Protein AF-A0A351SNS9-F1 (afdb_monomer)

Radius of gyration: 17.05 Å; Cα contacts (8 Å, |Δi|>4): 112; chains: 1; bounding box: 29×51×35 Å

Foldseek 3Di:
DDDDPVCCVPPVNPPPPPPQDADPVPRHGWDWPDFADDPPDPDGDWDFDDDPPTDTQAGKIWTADPPPRDIDIDHPDCPSVVVVVVD

Structure (mmCIF, N/CA/C/O backbone):
data_AF-A0A351SNS9-F1
#
_entry.id   AF-A0A351SNS9-F1
#
loop_
_atom_site.group_PDB
_atom_site.id
_atom_site.type_symbol
_atom_site.label_atom_id
_atom_site.label_alt_id
_atom_site.label_comp_id
_atom_site.label_asym_id
_atom_site.label_entity_id
_atom_site.label_seq_id
_atom_site.pdbx_PDB_ins_code
_atom_site.Cartn_x
_atom_site.Cartn_y
_atom_site.Cartn_z
_atom_site.occupancy
_atom_site.B_iso_or_equiv
_atom_site.auth_seq_id
_atom_site.auth_comp_id
_atom_site.auth_asym_id
_atom_site.auth_atom_id
_atom_site.pdbx_PDB_model_num
ATOM 1 N N . MET A 1 1 ? 1.564 -33.400 -11.941 1.00 43.38 1 MET A N 1
ATOM 2 C CA . MET A 1 1 ? 1.360 -33.357 -10.477 1.00 43.38 1 MET A CA 1
ATOM 3 C C . MET A 1 1 ? 0.571 -32.103 -10.149 1.00 43.38 1 MET A C 1
ATOM 5 O O . MET A 1 1 ? 1.153 -31.029 -10.099 1.00 43.38 1 MET A O 1
ATOM 9 N N . GLY A 1 2 ? -0.754 -32.217 -10.052 1.00 50.03 2 GLY A N 1
ATOM 10 C CA . GLY A 1 2 ? -1.605 -31.119 -9.595 1.00 50.03 2 GLY A CA 1
ATOM 11 C C . GLY A 1 2 ? -1.757 -31.205 -8.082 1.00 50.03 2 GLY A C 1
ATOM 12 O O . GLY A 1 2 ? -2.014 -32.287 -7.562 1.00 50.03 2 GLY A O 1
ATOM 13 N N . ILE A 1 3 ? -1.561 -30.093 -7.385 1.00 62.12 3 ILE A N 1
ATOM 14 C CA . ILE A 1 3 ? -1.982 -29.959 -5.987 1.00 62.12 3 ILE A CA 1
ATOM 15 C C . ILE A 1 3 ? -3.512 -29.863 -5.949 1.00 62.12 3 ILE A C 1
ATOM 17 O O . ILE A 1 3 ? -4.105 -29.188 -6.792 1.00 62.12 3 ILE A O 1
ATOM 21 N N . SER A 1 4 ? -4.151 -30.584 -5.024 1.00 62.38 4 SER A N 1
ATOM 22 C CA . SER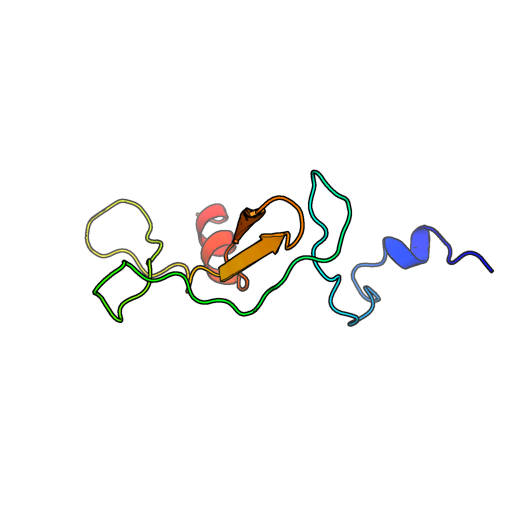 A 1 4 ? -5.612 -30.607 -4.890 1.00 62.38 4 SER A CA 1
ATOM 23 C C . SER A 1 4 ? -6.149 -29.235 -4.472 1.00 62.38 4 SER A C 1
ATOM 25 O O . SER A 1 4 ? -5.490 -28.499 -3.736 1.00 62.38 4 SER A O 1
ATOM 27 N N . ILE A 1 5 ? -7.358 -28.888 -4.932 1.00 63.94 5 ILE A N 1
ATOM 28 C CA . ILE A 1 5 ? -8.002 -27.604 -4.607 1.00 63.94 5 ILE A CA 1
ATOM 29 C C . ILE A 1 5 ? -8.195 -27.450 -3.090 1.00 63.94 5 ILE A C 1
ATOM 31 O O . ILE A 1 5 ? -7.999 -26.368 -2.549 1.00 63.94 5 ILE A O 1
ATOM 35 N N . ASP A 1 6 ? -8.450 -28.559 -2.392 1.00 56.94 6 ASP A N 1
A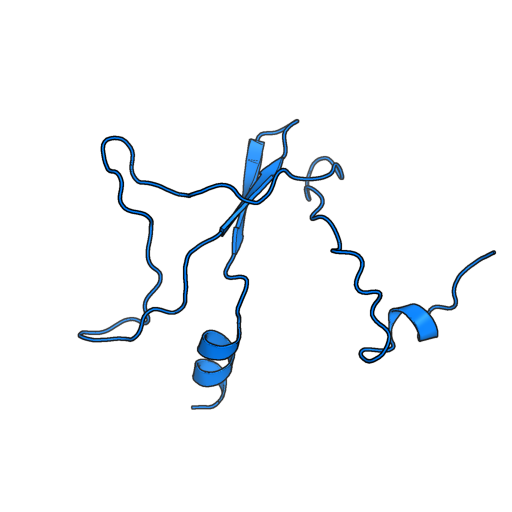TOM 36 C CA . ASP A 1 6 ? -8.597 -28.606 -0.935 1.00 56.94 6 ASP A CA 1
ATOM 37 C C . ASP A 1 6 ? -7.300 -28.212 -0.210 1.00 56.94 6 ASP A C 1
ATOM 39 O O . ASP A 1 6 ? -7.341 -27.645 0.876 1.00 56.94 6 ASP A O 1
ATOM 43 N N . TYR A 1 7 ? -6.138 -28.439 -0.835 1.00 55.88 7 TYR A N 1
ATOM 44 C CA . TYR A 1 7 ? -4.832 -28.022 -0.314 1.00 55.88 7 TYR A CA 1
ATOM 45 C C . TYR A 1 7 ? -4.598 -26.511 -0.451 1.00 55.88 7 TYR A C 1
ATOM 47 O O . TYR A 1 7 ? -3.843 -25.928 0.322 1.00 55.88 7 TYR A O 1
ATOM 55 N N . LEU A 1 8 ? -5.228 -25.871 -1.443 1.00 56.81 8 LEU A N 1
ATOM 56 C CA . LEU A 1 8 ? -5.178 -24.419 -1.648 1.00 56.81 8 LEU A CA 1
ATOM 57 C C . LEU A 1 8 ? -6.181 -23.667 -0.756 1.00 56.81 8 LEU A C 1
ATOM 59 O O . LEU A 1 8 ? -5.989 -22.477 -0.508 1.00 56.81 8 LEU A O 1
ATOM 63 N N . LEU A 1 9 ? -7.235 -24.350 -0.299 1.00 59.81 9 LEU A N 1
ATOM 64 C CA . LEU A 1 9 ? -8.326 -23.794 0.511 1.00 59.81 9 LEU A CA 1
ATOM 65 C C . LEU A 1 9 ? -8.174 -24.068 2.018 1.00 59.81 9 LEU A C 1
ATOM 67 O O . LEU A 1 9 ? -8.978 -23.580 2.809 1.00 59.81 9 LEU A O 1
ATOM 71 N N . ASP A 1 10 ? -7.149 -24.819 2.426 1.00 61.81 10 ASP A N 1
ATOM 72 C CA . ASP A 1 10 ? -6.815 -25.038 3.834 1.00 61.81 10 ASP A CA 1
ATOM 73 C C . ASP A 1 10 ? -6.068 -23.818 4.411 1.00 61.81 10 ASP A C 1
ATOM 75 O O . ASP A 1 10 ? -4.862 -23.638 4.210 1.00 61.81 10 ASP A O 1
ATOM 79 N N . ASP A 1 11 ? -6.788 -22.975 5.159 1.00 61.06 11 ASP A N 1
ATOM 80 C CA . ASP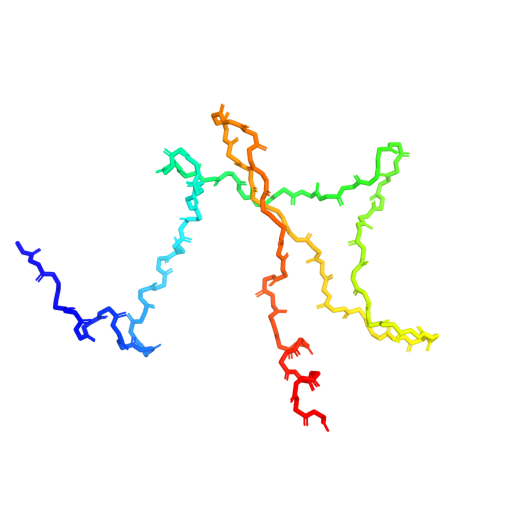 A 1 11 ? -6.248 -21.784 5.833 1.00 61.06 11 ASP A CA 1
ATOM 81 C C . ASP A 1 11 ? -5.090 -22.095 6.807 1.00 61.06 11 ASP A C 1
ATOM 83 O O . ASP A 1 11 ? -4.302 -21.201 7.119 1.00 61.06 11 ASP A O 1
ATOM 87 N N . SER A 1 12 ? -4.954 -23.347 7.272 1.00 59.47 12 SER A N 1
ATOM 88 C CA . SER A 1 12 ? -3.884 -23.789 8.182 1.00 59.47 12 SER A CA 1
ATOM 89 C C . SER A 1 12 ? -2.598 -24.223 7.470 1.00 59.47 12 SER A C 1
ATOM 91 O O . SER A 1 12 ? -1.556 -24.358 8.111 1.00 59.47 12 SER A O 1
ATOM 93 N N . LYS A 1 13 ? -2.652 -24.423 6.146 1.00 51.34 13 LYS A N 1
ATOM 94 C CA . LYS A 1 13 ? -1.529 -24.895 5.315 1.00 51.34 13 LYS A CA 1
ATOM 95 C C . LYS A 1 13 ? -1.201 -23.971 4.153 1.00 51.34 13 LYS A C 1
ATOM 97 O O . LYS A 1 13 ? -0.449 -24.358 3.255 1.00 51.34 13 LYS A O 1
ATOM 102 N N . ARG A 1 14 ? -1.752 -22.757 4.164 1.00 54.75 14 ARG A N 1
ATOM 103 C CA . ARG A 1 14 ? -1.430 -21.700 3.209 1.00 54.75 14 ARG A CA 1
ATOM 104 C C . ARG A 1 14 ? 0.088 -21.507 3.215 1.00 54.75 14 ARG A C 1
ATOM 106 O O . ARG A 1 14 ? 0.623 -20.940 4.157 1.00 54.75 14 ARG A O 1
ATOM 113 N N . LEU A 1 15 ? 0.763 -22.061 2.204 1.00 48.44 15 LEU A N 1
ATOM 114 C CA . LEU A 1 15 ? 2.221 -22.061 2.073 1.00 48.44 15 LEU A CA 1
ATOM 115 C C . LEU A 1 15 ? 2.783 -20.684 2.449 1.00 48.44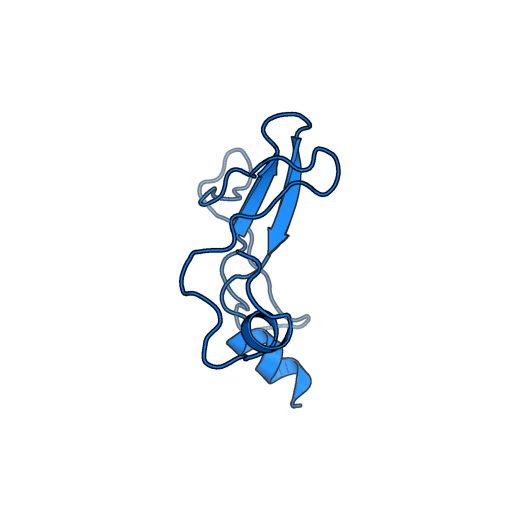 15 LEU A C 1
ATOM 117 O O . LEU A 1 15 ? 2.415 -19.693 1.821 1.00 48.44 15 LEU A O 1
ATOM 121 N N . ASP A 1 16 ? 3.715 -20.642 3.407 1.00 49.53 16 ASP A N 1
ATOM 122 C CA . ASP A 1 16 ? 4.462 -19.447 3.850 1.00 49.53 16 ASP A CA 1
ATOM 123 C C . ASP A 1 16 ? 5.346 -18.825 2.747 1.00 49.53 16 ASP A C 1
ATOM 125 O O . ASP A 1 16 ? 6.181 -17.953 2.999 1.00 49.53 16 ASP A O 1
ATOM 129 N N . TYR A 1 17 ? 5.186 -19.261 1.495 1.00 45.72 17 TYR A N 1
ATOM 130 C CA . TYR A 1 17 ? 5.730 -18.555 0.352 1.00 45.72 17 TYR A CA 1
ATOM 131 C C . TYR A 1 17 ? 4.973 -17.228 0.230 1.00 45.72 17 TYR A C 1
ATOM 133 O O . TYR A 1 17 ? 3.747 -17.249 0.074 1.00 45.72 17 TYR A O 1
ATOM 141 N N . PRO A 1 18 ? 5.643 -16.061 0.291 1.00 55.50 18 PRO A N 1
ATOM 142 C CA . PRO A 1 18 ? 4.944 -14.808 0.087 1.00 55.50 18 PRO A CA 1
ATOM 143 C C . PRO A 1 18 ? 4.355 -14.858 -1.321 1.00 55.50 18 PRO A C 1
ATOM 145 O O . PRO A 1 18 ? 5.095 -14.921 -2.303 1.00 55.50 18 PRO A O 1
ATOM 148 N N . ILE A 1 19 ? 3.024 -14.880 -1.426 1.00 62.47 19 ILE A N 1
ATOM 149 C CA . ILE A 1 19 ? 2.335 -14.689 -2.700 1.00 62.47 19 ILE A CA 1
ATOM 150 C C . ILE A 1 19 ? 2.754 -13.300 -3.172 1.00 62.47 19 ILE A C 1
ATOM 152 O O . ILE A 1 19 ? 2.219 -12.287 -2.721 1.00 62.47 19 ILE A O 1
ATOM 156 N N . LYS A 1 20 ? 3.782 -13.259 -4.019 1.00 76.06 20 LYS A N 1
ATOM 157 C CA . LYS A 1 20 ? 4.280 -12.031 -4.620 1.00 76.06 20 LYS A CA 1
ATOM 158 C C . LYS A 1 20 ? 3.130 -11.429 -5.419 1.00 76.06 20 LYS A C 1
ATOM 160 O O . LYS A 1 20 ? 2.529 -12.121 -6.249 1.00 76.06 20 LYS A O 1
ATOM 165 N N . ARG A 1 21 ? 2.782 -10.171 -5.133 1.00 88.56 21 ARG A N 1
ATOM 166 C CA . ARG A 1 21 ? 1.675 -9.496 -5.816 1.00 88.56 21 ARG A CA 1
ATOM 167 C C . ARG A 1 21 ? 1.931 -9.465 -7.311 1.00 88.56 21 ARG A C 1
ATOM 169 O O . ARG A 1 21 ? 3.048 -9.203 -7.757 1.00 88.56 21 ARG A O 1
ATOM 176 N N . ARG A 1 22 ? 0.881 -9.725 -8.086 1.00 93.62 22 ARG A N 1
ATOM 177 C CA . ARG A 1 22 ? 0.915 -9.607 -9.541 1.00 93.62 22 ARG A CA 1
ATOM 178 C C . ARG A 1 22 ? 0.087 -8.423 -9.991 1.00 93.62 22 ARG A C 1
ATOM 180 O O . ARG A 1 22 ? -0.997 -8.177 -9.472 1.00 93.62 22 ARG A O 1
ATOM 187 N N . CYS A 1 23 ? 0.594 -7.714 -10.990 1.00 95.50 23 CYS A N 1
ATOM 188 C CA . CYS A 1 23 ? -0.104 -6.591 -11.582 1.00 95.50 23 CYS A CA 1
ATOM 189 C C . CYS A 1 23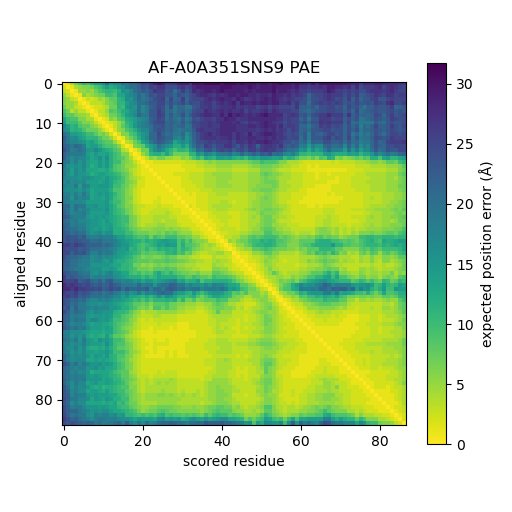 ? -1.416 -7.057 -12.224 1.00 95.50 23 CYS A C 1
ATOM 191 O O . CYS A 1 23 ? -1.398 -7.918 -13.100 1.00 95.50 23 CYS A O 1
ATOM 193 N N . LEU A 1 24 ? -2.535 -6.423 -11.869 1.00 92.94 24 LEU A N 1
ATOM 194 C CA . LEU A 1 24 ? -3.852 -6.724 -12.444 1.00 92.94 24 LEU A CA 1
ATOM 195 C C . LEU A 1 24 ? -3.942 -6.454 -13.958 1.00 92.94 24 LEU A C 1
ATOM 197 O O . LEU A 1 24 ? -4.840 -6.967 -14.615 1.00 92.94 24 LEU A O 1
ATOM 201 N N . ARG A 1 25 ? -3.034 -5.637 -14.509 1.00 96.06 25 ARG A N 1
ATOM 202 C CA . ARG A 1 25 ? -3.001 -5.280 -15.938 1.00 96.06 25 ARG A CA 1
ATOM 203 C C . ARG A 1 25 ? -2.048 -6.154 -16.750 1.00 96.06 25 ARG A C 1
ATOM 205 O O . ARG A 1 25 ? -2.405 -6.592 -17.835 1.00 96.06 25 ARG A O 1
ATOM 212 N N . CYS A 1 26 ? -0.845 -6.394 -16.231 1.00 96.81 26 CYS A N 1
ATOM 213 C CA . CYS A 1 26 ? 0.230 -7.077 -16.961 1.00 96.81 26 CYS A CA 1
ATOM 214 C C . CYS A 1 26 ? 0.443 -8.533 -16.520 1.00 96.81 26 CYS A C 1
ATOM 216 O O . CYS A 1 26 ? 1.168 -9.264 -17.182 1.00 96.81 26 CYS A O 1
ATOM 218 N N . ASN A 1 27 ? -0.139 -8.952 -15.390 1.00 93.62 27 ASN A N 1
ATOM 219 C CA . ASN A 1 27 ? 0.079 -10.260 -14.757 1.00 93.62 27 ASN A CA 1
ATOM 220 C C . ASN A 1 27 ? 1.561 -10.582 -14.444 1.00 93.62 27 ASN A C 1
ATOM 222 O O . ASN A 1 27 ? 1.949 -11.744 -14.328 1.00 93.62 27 ASN A O 1
ATOM 226 N N . VAL A 1 28 ? 2.391 -9.551 -14.276 1.00 94.50 28 VAL A N 1
ATOM 227 C CA . VAL A 1 28 ? 3.802 -9.666 -13.868 1.00 94.50 28 VAL A CA 1
ATOM 228 C C . VAL A 1 28 ? 3.962 -9.413 -12.375 1.00 94.50 28 VAL A C 1
ATOM 230 O O . VAL A 1 28 ? 3.116 -8.760 -11.761 1.00 94.50 28 VAL A O 1
ATOM 233 N N . GLU A 1 29 ? 5.053 -9.909 -11.797 1.00 95.00 29 GLU A N 1
ATOM 234 C CA . GLU A 1 29 ? 5.415 -9.640 -10.406 1.00 95.00 29 GLU A CA 1
ATOM 235 C C . GLU A 1 29 ? 5.603 -8.133 -10.158 1.00 95.00 29 GLU A C 1
ATOM 237 O O . GLU A 1 29 ? 6.226 -7.431 -10.955 1.00 95.00 29 GLU A O 1
ATOM 242 N N . MET A 1 30 ? 5.035 -7.629 -9.064 1.00 95.62 30 MET A N 1
ATOM 243 C CA . MET A 1 30 ? 5.158 -6.231 -8.657 1.00 95.62 30 MET A CA 1
ATOM 244 C C . MET A 1 30 ? 6.332 -6.035 -7.696 1.00 95.62 30 MET A C 1
ATOM 246 O O . MET A 1 30 ? 6.638 -6.899 -6.877 1.00 95.62 30 MET A O 1
ATOM 250 N N . ILE A 1 31 ? 6.958 -4.861 -7.765 1.00 95.88 31 ILE A N 1
ATOM 251 C CA . ILE A 1 31 ? 8.021 -4.446 -6.848 1.00 95.88 31 ILE A CA 1
ATOM 252 C C . ILE A 1 31 ? 7.379 -3.964 -5.545 1.00 95.88 31 ILE A C 1
ATOM 254 O O . ILE A 1 31 ? 6.547 -3.057 -5.567 1.00 95.88 31 ILE A O 1
ATOM 258 N N . GLU A 1 32 ? 7.780 -4.556 -4.420 1.00 92.38 32 GLU A N 1
ATOM 259 C CA . GLU A 1 32 ? 7.314 -4.216 -3.068 1.00 92.38 32 GLU A CA 1
ATOM 260 C C . GLU A 1 32 ? 8.437 -3.595 -2.211 1.00 92.38 32 GLU A C 1
ATOM 262 O O . GLU A 1 32 ? 9.542 -3.354 -2.690 1.00 92.38 32 GLU A O 1
ATOM 267 N N . ASN A 1 33 ? 8.164 -3.357 -0.920 1.00 89.81 33 ASN A N 1
ATOM 268 C CA . ASN A 1 33 ? 9.087 -2.744 0.053 1.00 89.81 33 ASN A CA 1
ATOM 269 C C . ASN A 1 33 ? 9.527 -1.315 -0.308 1.00 89.81 33 ASN A C 1
ATOM 271 O O . ASN A 1 33 ? 10.618 -0.878 0.052 1.00 89.81 33 ASN A O 1
ATOM 275 N N . LEU A 1 34 ? 8.649 -0.582 -0.988 1.00 90.00 34 LEU A N 1
ATOM 276 C CA . LEU A 1 34 ? 8.830 0.827 -1.312 1.00 90.00 34 LEU A CA 1
ATOM 277 C C . LEU A 1 34 ? 8.178 1.719 -0.244 1.00 90.00 34 LEU A C 1
ATOM 279 O O . LEU A 1 34 ? 7.189 1.343 0.394 1.00 90.00 34 LEU A O 1
ATOM 283 N N . ASP A 1 35 ? 8.730 2.919 -0.068 1.00 88.25 35 ASP A N 1
ATOM 284 C CA . ASP A 1 35 ? 8.190 3.943 0.824 1.00 88.25 35 ASP A CA 1
ATOM 285 C C . ASP A 1 35 ? 7.395 4.988 0.041 1.00 88.25 35 ASP A C 1
ATOM 287 O O . ASP A 1 35 ? 7.896 5.568 -0.920 1.00 88.25 35 ASP A O 1
ATOM 291 N N . ILE A 1 36 ? 6.188 5.303 0.515 1.00 89.62 36 ILE A N 1
ATOM 292 C CA . ILE A 1 36 ? 5.410 6.439 0.012 1.00 89.62 36 ILE A CA 1
ATOM 293 C C . ILE A 1 36 ? 5.745 7.667 0.856 1.00 89.62 36 ILE A C 1
ATOM 295 O O . ILE A 1 36 ? 5.433 7.706 2.051 1.00 89.62 36 ILE A O 1
ATOM 299 N N . LYS A 1 37 ? 6.366 8.666 0.229 1.00 90.00 37 LYS A N 1
ATOM 300 C CA . LYS A 1 37 ? 6.748 9.943 0.844 1.00 90.00 37 LYS A CA 1
ATOM 301 C C . LYS A 1 37 ? 6.166 11.101 0.049 1.00 90.00 37 LYS A C 1
ATOM 303 O O . LYS A 1 37 ? 5.918 10.973 -1.147 1.00 90.00 37 LYS A O 1
ATOM 308 N N . VAL A 1 38 ? 5.947 12.220 0.727 1.00 88.06 38 VAL A N 1
ATOM 309 C CA . VAL A 1 38 ? 5.634 13.483 0.053 1.00 88.06 38 VAL A CA 1
ATOM 310 C C . VAL A 1 38 ? 6.931 14.030 -0.538 1.00 88.06 38 VAL A C 1
ATOM 312 O O . VAL A 1 38 ? 7.955 14.049 0.142 1.00 88.06 38 VAL A O 1
ATOM 315 N N . GLU A 1 39 ? 6.910 14.449 -1.800 1.00 87.69 39 GLU A N 1
ATOM 316 C CA . GLU A 1 39 ? 8.083 15.031 -2.455 1.00 87.69 39 GLU A CA 1
ATOM 317 C C . GLU A 1 39 ? 8.609 16.246 -1.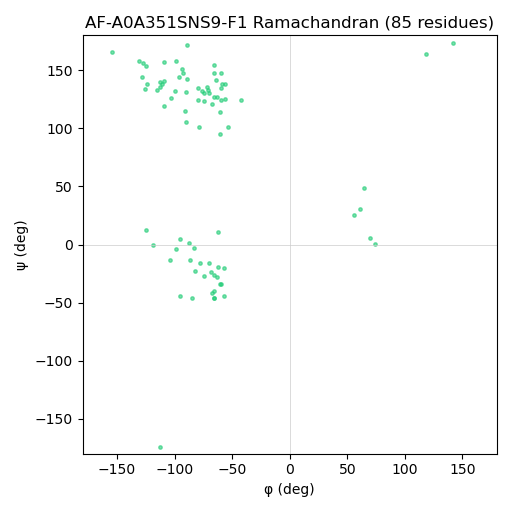670 1.00 87.69 39 GLU A C 1
ATOM 319 O O . GLU A 1 39 ? 7.835 17.041 -1.138 1.00 87.69 39 GLU A O 1
ATOM 324 N N . GLY A 1 40 ? 9.933 16.359 -1.531 1.00 86.81 40 GLY A N 1
ATOM 325 C CA . GLY A 1 40 ? 10.563 17.401 -0.712 1.00 86.81 40 GLY A CA 1
ATOM 326 C C . GLY A 1 40 ? 10.448 17.195 0.806 1.00 86.81 40 GLY A C 1
ATOM 327 O O . GLY A 1 40 ? 10.984 17.999 1.566 1.00 86.81 40 GLY A O 1
ATOM 328 N N . ALA A 1 41 ? 9.809 16.115 1.271 1.00 84.06 41 ALA A N 1
ATOM 329 C CA . ALA A 1 41 ? 9.689 15.784 2.686 1.00 84.06 41 ALA A CA 1
ATOM 330 C C . ALA A 1 41 ? 10.125 14.340 2.984 1.00 84.06 41 ALA A C 1
ATOM 332 O O . ALA A 1 41 ? 9.883 13.402 2.229 1.00 84.06 41 ALA A O 1
ATOM 333 N N . ALA A 1 42 ? 10.746 14.128 4.146 1.00 79.06 42 ALA A N 1
ATOM 334 C CA . ALA A 1 42 ? 11.152 12.790 4.587 1.00 79.06 42 ALA A CA 1
ATOM 335 C C . ALA A 1 42 ? 10.016 12.000 5.272 1.00 79.06 42 ALA A C 1
ATOM 337 O O . ALA A 1 42 ? 10.213 10.844 5.654 1.00 79.06 42 ALA A O 1
ATOM 338 N N . TYR A 1 43 ? 8.838 12.609 5.447 1.00 81.94 43 TYR A N 1
ATOM 339 C CA . TYR A 1 43 ? 7.701 12.012 6.148 1.00 81.94 43 TYR A CA 1
ATOM 340 C C . TYR A 1 43 ? 6.801 11.223 5.183 1.00 81.94 43 TYR A C 1
ATOM 342 O O . TYR A 1 43 ? 6.580 11.624 4.040 1.00 81.94 43 TYR A O 1
ATOM 350 N N . GLY A 1 44 ? 6.278 10.090 5.657 1.00 82.31 44 GLY A N 1
ATOM 351 C CA . GLY A 1 44 ? 5.352 9.247 4.897 1.00 82.31 44 GLY A CA 1
ATOM 352 C C . GLY A 1 44 ? 3.880 9.620 5.084 1.00 82.31 44 GLY A C 1
ATOM 353 O O . GLY A 1 44 ? 3.524 10.408 5.960 1.00 82.31 44 GLY A O 1
ATOM 354 N N . ILE A 1 45 ? 3.009 9.000 4.287 1.00 87.06 45 ILE A N 1
ATOM 355 C CA . ILE A 1 45 ? 1.550 9.160 4.394 1.00 87.06 45 ILE A CA 1
ATOM 356 C C . ILE A 1 45 ? 1.002 8.284 5.532 1.00 87.06 45 ILE A C 1
ATOM 358 O O . ILE A 1 45 ? 1.345 7.105 5.655 1.00 87.06 45 ILE A O 1
ATOM 362 N N . LYS A 1 46 ? 0.126 8.856 6.367 1.00 83.94 46 LYS A N 1
ATOM 363 C CA . LYS A 1 46 ? -0.524 8.181 7.500 1.00 83.94 46 LYS A CA 1
ATOM 364 C C . LYS A 1 46 ? -2.018 7.989 7.229 1.00 83.94 46 LYS A C 1
ATOM 366 O O . LYS A 1 46 ? -2.679 8.921 6.787 1.00 83.94 46 LYS A O 1
ATOM 371 N N . ILE A 1 47 ? -2.555 6.816 7.575 1.00 85.50 47 ILE A N 1
ATOM 372 C CA . ILE A 1 47 ? -4.000 6.542 7.541 1.00 85.50 47 ILE A CA 1
ATOM 373 C C . ILE A 1 47 ? -4.564 6.595 8.963 1.00 85.50 47 ILE A C 1
ATOM 375 O O . ILE A 1 47 ? -4.084 5.905 9.867 1.00 85.50 47 ILE A O 1
ATOM 379 N N . THR A 1 48 ? -5.603 7.402 9.160 1.00 83.56 48 THR A N 1
ATOM 380 C CA . THR A 1 48 ? -6.336 7.540 10.426 1.00 83.56 48 THR A CA 1
ATOM 381 C C . THR A 1 48 ? -7.826 7.347 10.202 1.00 83.56 48 THR A C 1
ATOM 383 O O . THR A 1 48 ? -8.334 7.586 9.108 1.00 83.56 48 THR A O 1
ATOM 386 N N . GLN A 1 49 ? -8.552 6.959 11.251 1.00 81.25 49 GLN A N 1
ATOM 387 C CA . GLN A 1 49 ? -10.008 7.111 11.233 1.00 81.25 49 GLN A CA 1
ATOM 388 C C . GLN A 1 49 ? -10.378 8.601 11.200 1.00 81.25 49 GLN A C 1
ATOM 390 O O . GLN A 1 49 ? -9.614 9.442 11.678 1.00 81.25 49 GLN A O 1
ATOM 395 N N . GLN A 1 50 ? -11.558 8.922 10.670 1.00 78.69 50 GLN A N 1
ATOM 396 C CA . GLN A 1 50 ? -12.091 10.283 10.730 1.00 78.69 50 GLN A CA 1
ATOM 397 C C . GLN A 1 50 ? -12.363 10.709 12.188 1.00 78.69 50 GLN A C 1
ATOM 399 O O . GLN A 1 50 ? -12.825 9.907 13.008 1.00 78.69 50 GLN A O 1
ATOM 404 N N . GLY A 1 51 ? -12.076 11.979 12.500 1.00 75.50 51 GLY A N 1
ATOM 405 C CA . GLY A 1 51 ? -12.263 12.602 13.818 1.00 75.50 51 GLY A CA 1
ATOM 406 C C . GLY A 1 51 ? -10.963 13.098 14.468 1.00 75.50 51 GLY A C 1
ATOM 407 O O . GLY A 1 51 ? -9.864 12.717 14.066 1.00 75.50 51 GLY A O 1
ATOM 408 N N . LEU A 1 52 ? -11.085 13.954 15.489 1.00 54.84 52 LEU A N 1
ATOM 409 C CA . LEU A 1 52 ? -9.944 14.406 16.293 1.00 54.84 52 LEU A CA 1
ATOM 410 C C . LEU A 1 52 ? -9.427 13.247 17.172 1.00 54.84 52 LEU A C 1
ATOM 412 O O . LEU A 1 52 ? -10.212 12.567 17.830 1.00 54.84 52 LEU A O 1
ATOM 416 N N . PHE A 1 53 ? -8.106 13.041 17.191 1.00 59.25 53 PHE A N 1
ATOM 417 C CA . PHE A 1 53 ? -7.393 12.074 18.048 1.00 59.25 53 PHE A CA 1
ATOM 418 C C . PHE A 1 53 ? -7.704 10.590 17.805 1.00 59.25 53 PHE A C 1
ATOM 420 O O . PHE A 1 53 ? -7.948 9.823 18.736 1.00 59.25 53 PHE A O 1
ATOM 427 N N . LYS A 1 54 ? -7.670 10.154 16.544 1.00 71.94 54 LYS A N 1
ATOM 428 C CA . LYS A 1 54 ? -7.784 8.731 16.204 1.00 71.94 54 LYS A CA 1
ATOM 429 C C . LYS A 1 54 ? -6.427 8.065 16.011 1.00 71.94 54 LYS A C 1
ATOM 431 O O . LYS A 1 54 ? -5.484 8.651 15.472 1.00 71.94 54 LYS A O 1
ATOM 436 N N . ASP A 1 55 ? -6.366 6.806 16.428 1.00 73.44 55 ASP A N 1
ATOM 437 C CA . ASP A 1 55 ? -5.178 5.976 16.304 1.00 73.44 55 ASP A CA 1
ATOM 438 C C . ASP A 1 55 ? -4.738 5.803 14.847 1.00 73.44 55 ASP A C 1
ATOM 440 O O . ASP A 1 55 ? -5.538 5.749 13.909 1.00 73.44 55 ASP A O 1
ATOM 444 N N . ASN A 1 56 ? -3.423 5.677 14.668 1.00 79.88 56 ASN A N 1
ATOM 445 C CA . ASN A 1 56 ? -2.824 5.313 13.390 1.00 79.88 56 ASN A CA 1
ATOM 446 C C . ASN A 1 56 ? -3.220 3.877 13.010 1.00 79.88 56 ASN A C 1
ATOM 448 O O . ASN A 1 56 ? -2.966 2.956 13.798 1.00 79.88 56 ASN A O 1
ATOM 452 N N . LEU A 1 57 ? -3.759 3.678 11.803 1.00 83.94 57 LEU A N 1
ATOM 453 C CA . LEU A 1 57 ? -4.110 2.354 11.279 1.00 83.94 57 LEU A CA 1
ATOM 454 C C . LEU A 1 57 ? -2.902 1.558 10.767 1.00 83.94 57 LEU A C 1
ATOM 456 O O . LEU A 1 57 ? -2.996 0.341 10.654 1.00 83.94 57 LEU A O 1
ATOM 460 N N . GLY A 1 58 ? -1.762 2.208 10.536 1.00 84.19 58 GLY A N 1
ATOM 461 C CA . GLY A 1 58 ? -0.514 1.580 10.109 1.00 84.19 58 GLY A CA 1
ATOM 462 C C . GLY A 1 58 ? 0.253 2.425 9.091 1.00 84.19 58 GLY A C 1
ATOM 463 O O . GLY A 1 58 ? -0.230 3.451 8.612 1.00 84.19 58 GLY A O 1
ATOM 464 N N . LYS A 1 59 ? 1.469 1.980 8.755 1.00 85.69 59 LYS A N 1
ATOM 465 C CA . LYS A 1 59 ? 2.243 2.534 7.636 1.00 85.69 59 LYS A CA 1
ATOM 466 C C . LYS A 1 59 ? 1.629 2.044 6.322 1.00 85.69 59 LYS A C 1
ATOM 468 O O . LYS A 1 59 ? 1.412 0.841 6.170 1.00 85.69 59 LYS A O 1
ATOM 473 N N . VAL A 1 60 ? 1.374 2.961 5.390 1.00 90.12 60 VAL A N 1
ATOM 474 C CA . VAL A 1 60 ? 0.956 2.602 4.028 1.00 90.12 60 VAL A CA 1
ATOM 475 C C . VAL A 1 60 ? 2.139 1.972 3.305 1.00 90.12 60 VAL A C 1
ATOM 477 O O . VAL A 1 60 ? 3.244 2.512 3.327 1.00 90.12 60 VAL A O 1
ATOM 480 N N . GLN A 1 61 ? 1.899 0.826 2.685 1.00 91.19 61 GLN A N 1
ATOM 481 C CA . GLN A 1 61 ? 2.832 0.162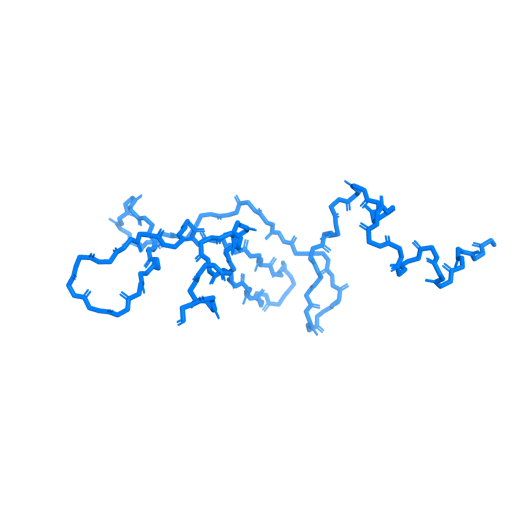 1.785 1.00 91.19 61 GLN A CA 1
ATOM 482 C C . GLN A 1 61 ? 2.300 0.264 0.360 1.00 91.19 61 GLN A C 1
ATOM 484 O O . GLN A 1 61 ? 1.094 0.431 0.157 1.00 91.19 61 GLN A O 1
ATOM 489 N N . CYS A 1 62 ? 3.187 0.151 -0.620 1.00 93.44 62 CYS A N 1
ATOM 490 C C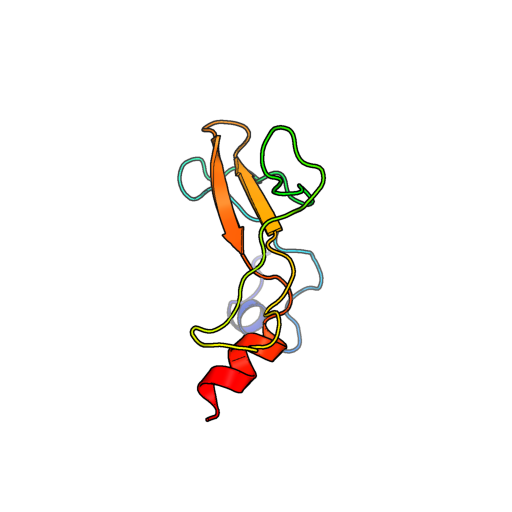A . CYS A 1 62 ? 2.796 0.040 -2.014 1.00 93.44 62 CYS A CA 1
ATOM 491 C C . CYS A 1 62 ? 3.504 -1.112 -2.719 1.00 93.44 62 CYS A C 1
ATOM 493 O O . CYS A 1 62 ? 4.566 -1.578 -2.298 1.00 93.44 62 CYS A O 1
ATOM 495 N N . ALA A 1 63 ? 2.876 -1.542 -3.806 1.00 95.25 63 ALA A N 1
ATOM 496 C CA . ALA A 1 63 ? 3.455 -2.389 -4.827 1.00 95.25 63 ALA A CA 1
ATOM 497 C C . ALA A 1 63 ? 3.320 -1.674 -6.176 1.00 95.25 63 ALA A C 1
ATOM 499 O O . ALA A 1 63 ? 2.267 -1.094 -6.452 1.00 95.25 63 ALA A O 1
ATOM 500 N N . ILE A 1 64 ? 4.355 -1.714 -7.018 1.00 96.88 64 ILE A N 1
ATOM 501 C CA . ILE A 1 64 ? 4.356 -1.054 -8.334 1.00 96.88 64 ILE A CA 1
ATOM 502 C C . ILE A 1 64 ? 4.706 -2.062 -9.428 1.00 96.88 64 ILE A C 1
ATOM 504 O O . ILE A 1 64 ? 5.643 -2.847 -9.298 1.00 96.88 64 ILE A O 1
ATOM 508 N N . CYS A 1 65 ? 3.944 -2.050 -10.520 1.00 97.38 65 CYS A N 1
ATOM 509 C CA . CYS A 1 65 ? 4.255 -2.826 -11.712 1.00 97.38 65 CYS A CA 1
ATOM 510 C C . CYS A 1 65 ? 5.414 -2.176 -12.484 1.00 97.38 65 CYS A C 1
ATOM 512 O O . CYS A 1 65 ? 5.267 -1.020 -12.890 1.00 97.38 65 CYS A O 1
ATOM 514 N N . PRO A 1 66 ? 6.515 -2.902 -12.748 1.00 97.00 66 PRO A N 1
ATOM 515 C CA . PRO A 1 66 ? 7.646 -2.349 -13.493 1.00 97.00 66 PRO A CA 1
ATOM 516 C C . PRO A 1 66 ? 7.323 -2.074 -14.969 1.00 97.00 66 PRO A C 1
ATOM 518 O O . PRO A 1 66 ? 7.947 -1.210 -15.569 1.00 97.00 66 PRO A O 1
ATOM 521 N N . GLU A 1 67 ? 6.331 -2.763 -15.539 1.00 97.94 67 GLU A N 1
ATOM 522 C CA . GLU A 1 67 ? 5.991 -2.657 -16.966 1.00 97.94 67 GLU A CA 1
ATOM 523 C C . GLU A 1 67 ? 5.053 -1.485 -17.274 1.00 97.94 67 GLU A C 1
ATOM 525 O O . GLU A 1 67 ? 5.260 -0.745 -18.229 1.00 97.94 67 GLU A O 1
ATOM 530 N N . CYS A 1 68 ? 3.990 -1.308 -16.478 1.00 97.62 68 CYS A N 1
ATOM 531 C CA . CYS A 1 68 ? 2.940 -0.322 -16.774 1.00 97.62 68 CYS A CA 1
ATOM 532 C C . CYS A 1 68 ? 2.768 0.771 -15.715 1.00 97.62 68 CYS A C 1
ATOM 534 O O . CYS A 1 68 ? 1.873 1.606 -15.840 1.00 97.62 68 CYS A O 1
ATOM 536 N N . GLY A 1 69 ? 3.550 0.740 -14.633 1.00 96.75 69 GLY A N 1
ATOM 537 C CA . GLY A 1 69 ? 3.459 1.720 -13.549 1.00 96.75 69 GLY A CA 1
ATOM 538 C C . GLY A 1 69 ? 2.194 1.622 -12.690 1.00 96.75 69 GLY A C 1
ATOM 539 O O . GLY A 1 69 ? 1.997 2.458 -11.810 1.00 96.75 69 GLY A O 1
ATOM 540 N N . TYR A 1 70 ? 1.329 0.618 -12.896 1.00 97.19 70 TYR A N 1
ATOM 541 C CA . TYR A 1 70 ? 0.182 0.392 -12.015 1.00 97.19 70 TYR A CA 1
ATOM 542 C C . TYR A 1 70 ? 0.656 0.220 -10.569 1.00 97.19 70 TYR A C 1
ATOM 544 O O . TYR A 1 70 ? 1.490 -0.643 -10.288 1.00 97.19 70 TYR A O 1
ATOM 552 N N . MET A 1 71 ? 0.101 1.028 -9.671 1.00 94.69 71 MET A N 1
ATOM 553 C CA . MET A 1 71 ? 0.432 1.036 -8.254 1.00 94.69 71 MET A CA 1
ATOM 554 C C . MET A 1 71 ? -0.779 0.603 -7.433 1.00 94.69 71 MET A C 1
ATOM 556 O O . MET A 1 71 ? -1.880 1.123 -7.610 1.00 94.69 71 MET A O 1
ATOM 560 N N . GLU A 1 72 ? -0.546 -0.301 -6.492 1.00 93.50 72 GLU A N 1
ATOM 561 C CA . GLU A 1 72 ? -1.502 -0.683 -5.457 1.00 93.50 72 GLU A CA 1
ATOM 562 C C . GLU A 1 72 ? -0.973 -0.226 -4.094 1.00 93.50 72 GLU A C 1
ATOM 564 O O . GLU A 1 72 ? 0.205 -0.421 -3.791 1.00 93.50 72 GLU A O 1
ATOM 569 N N . THR A 1 73 ? -1.829 0.371 -3.262 1.00 93.06 73 THR A N 1
ATOM 570 C CA . THR A 1 73 ? -1.501 0.763 -1.884 1.00 93.06 73 THR A CA 1
ATOM 571 C C . THR A 1 73 ? -2.300 -0.066 -0.886 1.00 93.06 73 THR A C 1
ATOM 573 O O . THR A 1 73 ? -3.478 -0.352 -1.089 1.00 93.06 73 THR A O 1
ATOM 576 N N . PHE A 1 74 ? -1.663 -0.480 0.208 1.00 90.94 74 PHE A N 1
ATOM 577 C CA . PHE A 1 74 ? -2.282 -1.361 1.198 1.00 90.94 74 PHE A CA 1
ATOM 578 C C . PHE A 1 74 ? -1.661 -1.196 2.591 1.00 90.94 74 PHE A C 1
ATOM 580 O O . PHE A 1 74 ? -0.580 -0.631 2.764 1.00 90.94 74 PHE A O 1
ATOM 587 N N . ILE A 1 75 ? -2.344 -1.731 3.607 1.00 89.31 75 ILE A N 1
ATOM 588 C CA . ILE A 1 75 ? -1.823 -1.876 4.971 1.00 89.31 75 ILE A CA 1
ATOM 589 C C . ILE A 1 75 ? -1.581 -3.366 5.223 1.00 89.31 75 ILE A C 1
ATOM 591 O O . ILE A 1 75 ? -2.516 -4.162 5.174 1.00 89.31 75 ILE A O 1
ATOM 595 N N . LYS A 1 76 ? -0.325 -3.745 5.496 1.00 85.88 76 LYS A N 1
ATOM 596 C CA . LYS A 1 76 ? 0.065 -5.150 5.711 1.00 85.88 76 LYS A CA 1
ATOM 597 C C . LYS A 1 76 ? -0.567 -5.755 6.965 1.00 85.88 76 LYS A C 1
ATOM 599 O O . LYS A 1 76 ? -1.095 -6.861 6.907 1.00 85.88 76 LYS A O 1
ATOM 604 N N . ASP A 1 77 ? -0.530 -5.036 8.089 1.00 86.62 77 ASP A N 1
ATOM 605 C CA . ASP A 1 77 ? -1.175 -5.478 9.329 1.00 86.62 77 ASP A CA 1
ATOM 606 C C . ASP A 1 77 ? -2.620 -4.968 9.412 1.00 86.62 77 ASP A C 1
ATOM 608 O O . ASP A 1 77 ? -2.887 -3.801 9.699 1.00 86.62 77 ASP A O 1
ATOM 612 N N . THR A 1 78 ? -3.569 -5.874 9.193 1.00 89.38 78 THR A N 1
ATOM 613 C CA . THR A 1 78 ? -5.002 -5.561 9.213 1.00 89.38 78 THR A CA 1
ATOM 614 C C . THR A 1 78 ? -5.636 -5.667 10.602 1.00 89.38 78 THR A C 1
ATOM 616 O O . THR A 1 78 ? -6.830 -5.405 10.734 1.00 89.38 78 THR A O 1
ATOM 619 N N . ASN A 1 79 ? -4.887 -5.997 11.664 1.00 89.00 79 ASN A N 1
ATOM 620 C CA . ASN A 1 79 ? -5.438 -6.190 13.013 1.00 89.00 79 ASN A CA 1
ATOM 621 C C . ASN A 1 79 ? -6.193 -4.960 13.525 1.00 89.00 79 ASN A C 1
ATOM 623 O O . ASN A 1 79 ? -7.294 -5.082 14.065 1.00 89.00 79 ASN A O 1
ATOM 627 N N . LYS A 1 80 ? -5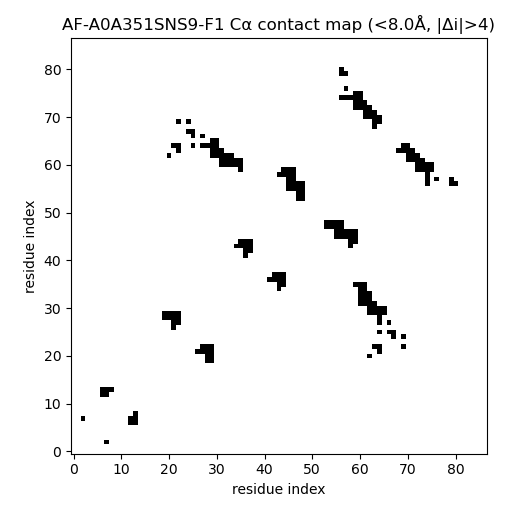.628 -3.763 13.326 1.00 85.69 80 LYS A N 1
ATOM 628 C CA . LYS A 1 80 ? -6.281 -2.506 13.716 1.00 85.69 80 LYS A CA 1
ATOM 629 C C . LYS A 1 80 ? -7.551 -2.252 12.912 1.00 85.69 80 LYS A C 1
ATOM 631 O O . LYS A 1 80 ? -8.547 -1.856 13.499 1.00 85.69 80 LYS A O 1
ATOM 636 N N . ILE A 1 81 ? -7.536 -2.546 11.611 1.00 86.69 81 ILE A N 1
ATOM 637 C CA . ILE A 1 81 ? -8.688 -2.382 10.713 1.00 86.69 81 ILE A CA 1
ATOM 638 C C . ILE A 1 81 ? -9.815 -3.344 11.111 1.00 86.69 81 ILE A C 1
ATOM 640 O O . ILE A 1 81 ? -10.958 -2.931 11.269 1.00 86.69 81 ILE A O 1
ATOM 644 N N . LYS A 1 82 ? -9.491 -4.615 11.376 1.00 88.69 82 LYS A N 1
ATOM 645 C CA . LYS A 1 82 ? -10.458 -5.629 11.824 1.00 88.69 82 LYS A CA 1
ATOM 646 C C . LYS A 1 82 ? -11.133 -5.257 13.146 1.00 88.69 82 LYS A C 1
ATOM 648 O O . LYS A 1 82 ? -12.305 -5.564 13.326 1.00 88.69 82 LYS A O 1
ATOM 653 N N . LYS A 1 83 ? -10.430 -4.581 14.064 1.00 85.62 83 LYS A N 1
ATOM 654 C CA . LYS A 1 83 ? -11.025 -4.071 15.314 1.00 85.62 83 LYS A CA 1
ATOM 655 C C . LYS A 1 83 ? -12.074 -2.978 15.074 1.00 85.62 83 LYS A C 1
ATOM 657 O O . LYS A 1 83 ? -12.970 -2.842 15.895 1.00 85.62 83 LYS A O 1
ATOM 662 N N . ILE A 1 84 ? -11.991 -2.233 13.967 1.00 83.12 84 ILE A N 1
ATOM 663 C CA . ILE A 1 84 ? -12.994 -1.218 13.593 1.00 83.12 84 ILE A CA 1
ATOM 664 C C . ILE A 1 84 ? -14.324 -1.884 13.243 1.00 83.12 84 ILE A C 1
ATOM 666 O O . ILE A 1 84 ? -15.363 -1.397 13.663 1.00 83.12 84 ILE A O 1
ATOM 670 N N . LEU A 1 85 ? -14.283 -3.004 12.516 1.00 79.88 85 LEU A N 1
ATOM 671 C CA . LEU A 1 85 ? -15.479 -3.734 12.076 1.00 79.88 85 LEU A CA 1
ATOM 672 C C . LEU A 1 85 ? -16.226 -4.444 13.217 1.00 79.88 85 LEU A C 1
ATOM 674 O O . LEU A 1 85 ? -17.349 -4.884 13.020 1.00 79.88 85 LEU A O 1
ATOM 678 N N . LYS A 1 86 ? -15.589 -4.608 14.383 1.00 75.06 86 LYS A N 1
ATOM 679 C CA . LYS A 1 86 ? -16.163 -5.282 15.561 1.00 75.06 86 LYS A CA 1
ATOM 680 C C . LYS A 1 86 ? -16.809 -4.317 16.567 1.00 75.06 86 LYS A C 1
ATOM 682 O O . LYS A 1 86 ? -17.161 -4.756 17.658 1.00 75.06 86 LYS A O 1
ATOM 687 N N . LYS A 1 87 ? -16.877 -3.024 16.244 1.00 56.75 87 LYS A N 1
ATOM 688 C CA . LYS A 1 87 ? -17.631 -2.024 17.012 1.00 56.75 87 LYS A CA 1
ATOM 689 C C . LYS A 1 87 ? -19.068 -1.969 16.532 1.00 56.75 87 LYS A C 1
ATOM 691 O O . LYS A 1 87 ? -19.923 -1.742 17.409 1.00 56.75 87 LYS A O 1
#

Mean predicted aligned error: 10.08 Å

Nearest PDB structures (foldseek):
  4c2m-assembly1_I  TM=4.576E-01  e=2.758E-01  Saccharomyces cerevisiae
  4y7n-assembly1_I  TM=5.529E-01  e=6.989E-01  Saccharomyces cerevisiae S288C
  5fyw-assembly1_I  TM=5.366E-01  e=8.417E-01  Saccharomyces cerevisiae
  8k5p-assembly1_I  TM=4.052E-01  e=1.014E+00  Saccharomyces cerevisiae S288C
  7ml2-assembly1_I  TM=5.174E-01  e=2.734E+00  Saccharomyces cerevisiae

Solvent-accessible surface area (backbone atoms only — not comparable to full-atom values): 5764 Å² total; per-residue (Å²): 139,81,81,56,69,69,59,74,68,32,84,91,59,60,66,89,64,79,80,73,54,57,29,94,87,76,70,39,73,35,52,62,94,50,83,57,57,48,88,99,47,96,53,62,63,79,47,59,57,92,68,88,91,50,65,76,52,48,68,56,38,42,34,34,22,86,87,79,64,55,69,50,78,48,60,86,64,50,68,60,57,56,57,61,78,74,110

Secondary structure (DSSP, 8-state):
-PPPHHHHH-TTS--SS----B-TTT-PBPEEEEE-B-TT-SPBPEEE-SSTTPPEEEE-EEEE-TTT--EEEE-S--HHHHHHTT-

pLDDT: mean 80.22, std 15.46, range [43.38, 97.94]

Sequence (87 aa):
MGISIDYLLDDSKRLDYPIKRRCLRCNVEMIENLDIKVEGAAYGIKITQQGLFKDNLGKVQCAICPECGYMETFIKDTNKIKKILKK